Protein AF-A0A550GS80-F1 (afdb_monomer)

Structure (mmCIF, N/CA/C/O backbone):
data_AF-A0A550GS80-F1
#
_entry.id   AF-A0A550GS80-F1
#
loop_
_atom_site.group_PDB
_atom_site.id
_atom_site.type_symbol
_atom_site.label_atom_id
_atom_site.label_alt_id
_atom_site.label_comp_id
_atom_site.label_asym_id
_atom_site.label_entity_id
_atom_site.label_seq_id
_atom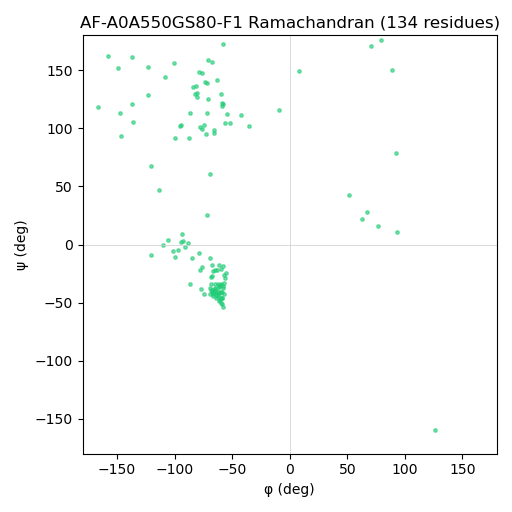_site.pdbx_PDB_ins_code
_atom_site.Cartn_x
_atom_site.Cartn_y
_atom_site.Cartn_z
_atom_site.occupancy
_atom_site.B_iso_or_equiv
_atom_site.auth_seq_id
_atom_site.auth_comp_id
_atom_site.auth_asym_id
_atom_site.auth_atom_id
_atom_site.pdbx_PDB_model_num
ATOM 1 N N . MET A 1 1 ? -68.499 -29.477 -42.044 1.00 37.09 1 MET A N 1
ATOM 2 C CA . MET A 1 1 ? -67.909 -30.825 -41.906 1.00 37.09 1 MET A CA 1
ATOM 3 C C . MET A 1 1 ? -67.110 -30.871 -40.614 1.00 37.09 1 MET A C 1
ATOM 5 O O . MET A 1 1 ? -66.588 -29.848 -40.195 1.00 37.09 1 MET A O 1
ATOM 9 N N . VAL A 1 2 ? -67.150 -32.027 -39.967 1.00 32.31 2 VAL A N 1
ATOM 10 C CA . VAL A 1 2 ? -66.697 -32.349 -38.609 1.00 32.31 2 VAL A CA 1
ATOM 11 C C . VAL A 1 2 ? -65.156 -32.416 -38.526 1.00 32.31 2 VAL A C 1
ATOM 13 O O . VAL A 1 2 ? -64.544 -32.908 -39.465 1.00 32.31 2 VAL A O 1
ATOM 16 N N . PHE A 1 3 ? -64.600 -31.878 -37.424 1.00 35.84 3 PHE A N 1
ATOM 17 C CA . PHE A 1 3 ? -63.356 -32.169 -36.655 1.00 35.84 3 PHE A CA 1
ATOM 18 C C . PHE A 1 3 ? -62.318 -33.188 -37.208 1.00 35.84 3 PHE A C 1
ATOM 20 O O . PHE A 1 3 ? -62.727 -34.189 -37.791 1.00 35.84 3 PHE A O 1
ATOM 27 N N . PRO A 1 4 ? -60.992 -33.042 -36.923 1.00 47.09 4 PRO A N 1
ATOM 28 C CA . PRO A 1 4 ? -60.537 -33.082 -35.526 1.00 47.09 4 PRO A CA 1
ATOM 29 C C . PRO A 1 4 ? -59.301 -32.266 -35.106 1.00 47.09 4 PRO A C 1
ATOM 31 O O . PRO A 1 4 ? -58.333 -32.064 -35.830 1.00 47.09 4 PRO A O 1
ATOM 34 N N . SER A 1 5 ? -59.334 -31.906 -33.824 1.00 46.16 5 SER A N 1
ATOM 35 C CA . SER A 1 5 ? -58.177 -31.845 -32.938 1.00 46.16 5 SER A CA 1
ATOM 36 C C . SER A 1 5 ? -57.515 -33.224 -32.831 1.00 46.16 5 SER A C 1
ATOM 38 O O . SER A 1 5 ? -58.194 -34.190 -32.479 1.00 46.16 5 SER A O 1
ATOM 40 N N . LEU A 1 6 ? -56.199 -33.318 -33.032 1.00 39.06 6 LEU A N 1
ATOM 41 C CA . LEU A 1 6 ? -55.412 -34.440 -32.522 1.00 39.06 6 LEU A CA 1
ATOM 42 C C . LEU A 1 6 ? -54.087 -33.961 -31.928 1.00 39.06 6 LEU A C 1
ATOM 44 O O . LEU A 1 6 ? -53.256 -33.331 -32.573 1.00 39.06 6 LEU A O 1
ATOM 48 N N . SER A 1 7 ? -53.960 -34.301 -30.655 1.00 39.84 7 SER A N 1
ATOM 49 C CA . SER A 1 7 ? -52.792 -34.299 -29.794 1.00 39.84 7 SER A CA 1
ATOM 50 C C . SER A 1 7 ? -51.697 -35.264 -30.258 1.00 39.84 7 SER A C 1
ATOM 52 O O . SER A 1 7 ? -51.998 -36.410 -30.581 1.00 39.84 7 SER A O 1
ATOM 54 N N . ALA A 1 8 ? -50.438 -34.855 -30.118 1.00 37.78 8 ALA A N 1
ATOM 55 C CA . ALA A 1 8 ? -49.297 -35.683 -29.705 1.00 37.78 8 ALA A CA 1
ATOM 56 C C . ALA A 1 8 ? -48.171 -34.686 -29.362 1.00 37.78 8 ALA A C 1
ATOM 58 O O . ALA A 1 8 ? -47.845 -33.833 -30.172 1.00 37.78 8 ALA A O 1
ATOM 59 N N . GLY A 1 9 ? -47.650 -34.596 -28.141 1.00 34.69 9 GLY A N 1
ATOM 60 C CA . GLY A 1 9 ? -46.972 -35.687 -27.455 1.00 34.69 9 GLY A CA 1
ATOM 61 C C . GLY A 1 9 ? -45.472 -35.602 -27.755 1.00 34.69 9 GLY A C 1
ATOM 62 O O . GLY A 1 9 ? -44.979 -36.343 -28.592 1.00 34.69 9 GLY A O 1
ATOM 63 N N . GLY A 1 10 ? -44.759 -34.700 -27.075 1.00 32.81 10 GLY A N 1
ATOM 64 C CA . GLY A 1 10 ? -43.297 -34.608 -27.077 1.00 32.81 10 GLY A CA 1
ATOM 65 C C . GLY A 1 10 ? -42.837 -34.114 -25.707 1.00 32.81 10 GLY A C 1
ATOM 66 O O . GLY A 1 10 ? -43.212 -33.025 -25.288 1.00 32.81 10 GLY A O 1
ATOM 67 N N . LYS A 1 11 ? -42.145 -34.978 -24.964 1.00 40.69 11 LYS A N 1
ATOM 68 C CA . LYS A 1 11 ? -41.700 -34.779 -23.576 1.00 40.69 11 LYS A CA 1
ATOM 69 C C . LYS A 1 11 ? -40.628 -33.672 -23.490 1.00 40.69 11 LYS A C 1
ATOM 71 O O . LYS A 1 11 ? -39.961 -33.422 -24.488 1.00 40.69 11 LYS A O 1
ATOM 76 N N . PRO A 1 12 ? -40.429 -33.029 -22.323 1.00 36.75 12 PRO A N 1
ATOM 77 C CA . PRO A 1 12 ? -39.314 -32.110 -22.126 1.00 36.75 12 PRO A CA 1
ATOM 78 C C . PRO A 1 12 ? -37.998 -32.892 -22.035 1.00 36.75 12 PRO A C 1
ATOM 80 O O . PRO A 1 12 ? -37.769 -33.620 -21.067 1.00 36.75 12 PRO A O 1
ATOM 83 N N . ASP A 1 13 ? -37.133 -32.716 -23.029 1.00 38.84 13 ASP A N 1
ATOM 84 C CA . ASP A 1 13 ? -35.754 -33.184 -22.962 1.00 38.84 13 ASP A CA 1
ATOM 85 C C . ASP A 1 13 ? -34.948 -32.211 -22.098 1.00 38.84 13 ASP A C 1
ATOM 87 O O . ASP A 1 13 ? -34.565 -31.110 -22.495 1.00 38.84 13 ASP A O 1
ATOM 91 N N . VAL A 1 14 ? -34.739 -32.634 -20.854 1.00 41.28 14 VAL A N 1
ATOM 92 C CA . VAL A 1 14 ? -33.786 -32.050 -19.917 1.00 41.28 14 VAL A CA 1
ATOM 93 C C . VAL A 1 14 ? -32.387 -32.286 -20.476 1.00 41.28 14 VAL A C 1
ATOM 95 O O . VAL A 1 14 ? -31.817 -33.351 -20.277 1.00 41.28 14 VAL A O 1
ATOM 98 N N . PHE A 1 15 ? -31.815 -31.286 -21.140 1.00 38.34 15 PHE A N 1
ATOM 99 C CA . PHE A 1 15 ? -30.366 -31.136 -21.214 1.00 38.34 15 PHE A CA 1
ATOM 100 C C . PHE A 1 15 ? -29.998 -29.673 -20.992 1.00 38.34 15 PHE A C 1
ATOM 102 O O . PHE A 1 15 ? -30.219 -28.783 -21.807 1.00 38.34 15 PHE A O 1
ATOM 109 N N . THR A 1 16 ? -29.476 -29.460 -19.793 1.00 42.59 16 THR A N 1
ATOM 110 C CA . THR A 1 16 ? -28.851 -28.257 -19.263 1.00 42.59 16 THR A CA 1
ATOM 111 C C . THR A 1 16 ? -27.919 -27.597 -20.278 1.00 42.59 16 THR A C 1
ATOM 113 O O . THR A 1 16 ? -26.847 -28.120 -20.573 1.00 42.59 16 THR A O 1
ATOM 116 N N . GLY A 1 17 ? -28.307 -26.421 -20.764 1.00 33.44 17 GLY A N 1
ATOM 117 C CA . GLY A 1 17 ? -27.483 -25.563 -21.607 1.00 33.44 17 GLY A CA 1
ATOM 118 C C . GLY A 1 17 ? -27.805 -24.108 -21.305 1.00 33.44 17 GLY A C 1
ATOM 119 O O . GLY A 1 17 ? -28.761 -23.555 -21.834 1.00 33.44 17 GLY A O 1
ATOM 120 N N . PHE A 1 18 ? -27.031 -23.518 -20.396 1.00 32.66 18 PHE A N 1
ATOM 121 C CA . PHE A 1 18 ? -27.043 -22.093 -20.081 1.00 32.66 18 PHE A CA 1
ATOM 122 C C . PHE A 1 18 ? -26.783 -21.302 -21.375 1.00 32.66 18 PHE A C 1
ATOM 124 O O . PHE A 1 18 ? -25.649 -21.237 -21.849 1.00 32.66 18 PHE A O 1
ATOM 131 N N . ILE A 1 19 ? -27.821 -20.695 -21.953 1.00 36.22 19 ILE A N 1
ATOM 132 C CA . ILE A 1 19 ? -27.637 -19.554 -22.850 1.00 36.22 19 ILE A CA 1
ATOM 133 C C . ILE A 1 19 ? -27.248 -18.396 -21.933 1.00 36.22 19 ILE A C 1
ATOM 135 O O . ILE A 1 19 ? -28.090 -17.787 -21.279 1.00 36.22 19 ILE A O 1
ATOM 139 N N . ILE A 1 20 ? -25.943 -18.170 -21.794 1.00 41.84 20 ILE A N 1
ATOM 140 C CA . ILE A 1 20 ? -25.419 -17.003 -21.094 1.00 41.84 20 ILE A CA 1
ATOM 141 C C . ILE A 1 20 ? -25.586 -15.831 -22.061 1.00 41.84 20 ILE A C 1
ATOM 143 O O . ILE A 1 20 ? -24.806 -15.677 -22.998 1.00 41.84 20 ILE A O 1
ATOM 147 N N . ASP A 1 21 ? -26.635 -15.038 -21.862 1.00 33.41 21 ASP A N 1
ATOM 148 C CA . ASP A 1 21 ? -26.774 -13.725 -22.485 1.00 33.41 21 ASP A CA 1
ATOM 149 C C . ASP A 1 21 ? -25.522 -12.892 -22.159 1.00 33.41 21 ASP A C 1
ATOM 151 O O . ASP A 1 21 ? -25.285 -12.505 -21.010 1.00 33.41 21 ASP A O 1
ATOM 155 N N . VAL A 1 22 ? -24.705 -12.603 -23.176 1.00 42.34 22 VAL A N 1
ATOM 156 C CA . VAL A 1 22 ? -23.442 -11.833 -23.109 1.00 42.34 22 VAL A CA 1
ATOM 157 C C . VAL A 1 22 ? -23.706 -10.328 -22.869 1.00 42.34 22 VAL A C 1
ATOM 159 O O . VAL A 1 22 ? -22.904 -9.466 -23.207 1.00 42.34 22 VAL A O 1
ATOM 162 N N . ALA A 1 23 ? -24.840 -9.986 -22.254 1.00 36.59 23 ALA A N 1
ATOM 163 C CA . ALA A 1 23 ? -25.261 -8.621 -21.939 1.00 36.59 23 ALA A CA 1
ATOM 164 C C . ALA A 1 23 ? -25.243 -8.298 -20.430 1.00 36.59 23 ALA A C 1
ATOM 166 O O . ALA A 1 23 ? -25.499 -7.162 -20.046 1.00 36.59 23 ALA A O 1
ATOM 167 N N . HIS A 1 24 ? -24.873 -9.257 -19.570 1.00 35.72 24 HIS A N 1
ATOM 168 C CA . HIS A 1 24 ? -24.645 -9.046 -18.132 1.00 35.72 24 HIS A CA 1
ATOM 169 C C . HIS A 1 24 ? -23.174 -9.250 -17.749 1.00 35.72 24 HIS A C 1
ATOM 171 O O . HIS A 1 24 ? -22.854 -9.919 -16.762 1.00 35.72 24 HIS A O 1
ATOM 177 N N . VAL A 1 25 ? -22.244 -8.665 -18.511 1.00 45.00 25 VAL A N 1
ATOM 178 C CA . VAL A 1 25 ? -20.891 -8.460 -17.984 1.00 45.00 25 VAL A CA 1
ATOM 179 C C . VAL A 1 25 ? -21.032 -7.464 -16.842 1.00 45.00 25 VAL A C 1
ATOM 181 O O . VAL A 1 25 ? -21.147 -6.262 -17.057 1.00 45.00 25 VAL A O 1
ATOM 184 N N . ASN A 1 26 ? -21.118 -8.016 -15.632 1.00 37.03 26 ASN A N 1
ATOM 185 C CA . ASN A 1 26 ? -21.086 -7.325 -14.359 1.00 37.03 26 ASN A CA 1
ATOM 186 C C . ASN A 1 26 ? -20.129 -6.131 -14.440 1.00 37.03 26 ASN A C 1
ATOM 188 O O . ASN A 1 26 ? -18.914 -6.289 -14.321 1.00 37.03 26 ASN A O 1
ATOM 192 N N . PHE A 1 27 ? -20.693 -4.931 -14.577 1.00 37.94 27 PHE A N 1
ATOM 193 C CA . PHE A 1 27 ? -20.043 -3.668 -14.251 1.00 37.94 27 PHE A CA 1
ATOM 194 C C . PHE A 1 27 ? -19.902 -3.605 -12.725 1.00 37.94 27 PHE A C 1
ATOM 196 O O . PHE A 1 27 ? -20.492 -2.782 -12.030 1.00 37.94 27 PHE A O 1
ATOM 203 N N . ARG A 1 28 ? -19.175 -4.568 -12.160 1.00 39.41 28 ARG A N 1
ATOM 204 C CA . ARG A 1 28 ? -18.720 -4.512 -10.785 1.00 39.41 28 ARG A CA 1
ATOM 205 C C . ARG A 1 28 ? -17.596 -3.491 -10.817 1.00 39.41 28 ARG A C 1
ATOM 207 O O . ARG A 1 28 ? -16.545 -3.775 -11.381 1.00 39.41 28 ARG A O 1
ATOM 214 N N . MET A 1 29 ? -17.919 -2.287 -10.336 1.00 36.00 29 MET A N 1
ATOM 215 C CA . MET A 1 29 ? -17.020 -1.171 -10.029 1.00 36.00 29 MET A CA 1
ATOM 216 C C . MET A 1 29 ? -15.550 -1.580 -10.100 1.00 36.00 29 MET A C 1
ATOM 218 O O . MET A 1 29 ? -15.111 -2.415 -9.308 1.00 36.00 29 MET A O 1
ATOM 222 N N . ARG A 1 30 ? -14.807 -0.998 -11.048 1.00 46.12 30 ARG A N 1
ATOM 223 C CA . ARG A 1 30 ? -13.346 -1.086 -11.095 1.00 46.12 30 ARG A CA 1
ATOM 224 C C . ARG A 1 30 ? -12.834 -0.664 -9.717 1.00 46.12 30 ARG A C 1
ATOM 226 O O . ARG A 1 30 ? -12.911 0.514 -9.380 1.00 46.12 30 ARG A O 1
ATOM 233 N N . ILE A 1 31 ? -12.413 -1.640 -8.915 1.00 48.31 31 ILE A N 1
ATOM 234 C CA . ILE A 1 31 ? -11.829 -1.411 -7.597 1.00 48.31 31 ILE A CA 1
ATOM 235 C C . ILE A 1 31 ? -10.616 -0.508 -7.839 1.00 48.31 31 ILE A C 1
ATOM 237 O O . ILE A 1 31 ? -9.755 -0.889 -8.631 1.00 48.31 31 ILE A O 1
ATOM 241 N N . PRO A 1 32 ? -10.550 0.685 -7.235 1.00 56.25 32 PRO A N 1
ATOM 242 C CA . PRO A 1 32 ? -9.323 1.457 -7.240 1.00 56.25 32 PRO A CA 1
ATOM 243 C C . PRO A 1 32 ? -8.230 0.620 -6.580 1.00 56.25 32 PRO A C 1
ATOM 245 O O . PRO A 1 32 ? -8.375 0.183 -5.434 1.00 56.25 32 PRO A O 1
ATOM 248 N N . GLU A 1 33 ? -7.175 0.311 -7.325 1.00 70.12 33 GLU A N 1
ATOM 249 C CA . GLU A 1 33 ? -6.325 -0.812 -6.961 1.00 70.12 33 GLU A CA 1
ATOM 250 C C . GLU A 1 33 ? -5.236 -0.353 -5.990 1.00 70.12 33 GLU A C 1
ATOM 252 O O . GLU A 1 33 ? -4.165 0.110 -6.370 1.00 70.12 33 GLU A O 1
ATOM 257 N N . PHE A 1 34 ? -5.526 -0.457 -4.694 1.00 89.00 34 PHE A N 1
ATOM 258 C CA . PHE A 1 34 ? -4.489 -0.434 -3.672 1.00 89.00 34 PHE A CA 1
ATOM 259 C C . PHE A 1 34 ? -3.901 -1.828 -3.495 1.00 89.00 34 PHE A C 1
ATOM 261 O O . PHE A 1 34 ? -4.626 -2.813 -3.317 1.00 89.00 34 PHE A O 1
ATOM 268 N N . SER A 1 35 ? -2.579 -1.911 -3.419 1.00 91.25 35 SER A N 1
ATOM 269 C CA . SER A 1 35 ? -1.926 -3.127 -2.956 1.00 91.25 35 SER A CA 1
ATOM 270 C C . SER A 1 35 ? -2.145 -3.324 -1.443 1.00 91.25 35 SER A C 1
ATOM 272 O O . SER A 1 35 ? -2.379 -2.357 -0.708 1.00 91.25 35 SER A O 1
ATOM 274 N N . PRO A 1 36 ? -2.008 -4.558 -0.921 1.00 93.25 36 PRO A N 1
ATOM 275 C CA . PRO A 1 36 ? -2.075 -4.805 0.522 1.00 93.25 36 PRO A CA 1
ATOM 276 C C . PRO A 1 36 ? -1.052 -4.000 1.340 1.00 93.25 36 PRO A C 1
ATOM 278 O O . PRO A 1 36 ? -1.295 -3.718 2.512 1.00 93.25 36 PRO A O 1
ATOM 281 N N . CYS A 1 37 ? 0.076 -3.612 0.730 1.00 93.25 37 CYS A N 1
ATOM 282 C CA . CYS A 1 37 ? 1.112 -2.802 1.372 1.00 93.25 37 CYS A CA 1
ATOM 283 C C . CYS A 1 37 ? 0.897 -1.286 1.243 1.00 93.25 37 CYS A C 1
ATOM 285 O O . CYS A 1 37 ? 1.724 -0.533 1.746 1.00 93.25 37 CYS A O 1
ATOM 287 N N . GLY A 1 38 ? -0.190 -0.834 0.608 1.00 92.00 38 GLY A N 1
ATOM 288 C CA . GLY A 1 38 ? -0.538 0.586 0.523 1.00 92.00 38 GLY A CA 1
ATOM 289 C C . GLY A 1 38 ? -0.031 1.316 -0.717 1.00 92.00 38 GLY A C 1
ATOM 290 O O . GLY A 1 38 ? -0.137 2.532 -0.760 1.00 92.00 38 GLY A O 1
ATOM 291 N N . MET A 1 39 ? 0.496 0.620 -1.729 1.00 89.94 39 MET A N 1
ATOM 292 C CA . MET A 1 39 ? 0.802 1.263 -3.013 1.00 89.94 39 MET A CA 1
ATOM 293 C C . MET A 1 39 ? -0.470 1.494 -3.824 1.00 89.94 39 MET A C 1
ATOM 295 O O . MET A 1 39 ? -1.385 0.673 -3.783 1.00 89.94 39 MET A O 1
ATOM 299 N N . VAL A 1 40 ? -0.490 2.573 -4.605 1.00 90.25 40 VAL A N 1
ATOM 300 C CA . VAL A 1 40 ? -1.587 2.907 -5.520 1.00 90.25 40 VAL A CA 1
ATOM 301 C C . VAL A 1 40 ? -1.237 2.391 -6.912 1.00 90.25 40 VAL A C 1
ATOM 303 O O . VAL A 1 40 ? -0.421 2.973 -7.624 1.00 90.25 40 VAL A O 1
ATOM 306 N N . CYS A 1 41 ? -1.817 1.260 -7.310 1.00 87.88 41 CYS A N 1
ATOM 307 C CA . CYS A 1 41 ? -1.493 0.607 -8.578 1.00 87.88 41 CYS A CA 1
ATOM 308 C C . CYS A 1 41 ? -1.919 1.437 -9.798 1.00 87.88 41 CYS A C 1
ATOM 310 O O . CYS A 1 41 ? -1.292 1.308 -10.848 1.00 87.88 41 CYS A O 1
ATOM 312 N N . ASP A 1 42 ? -2.890 2.342 -9.654 1.00 85.38 42 ASP A N 1
ATOM 313 C CA . ASP A 1 42 ? -3.330 3.253 -10.722 1.00 85.38 42 ASP A CA 1
ATOM 314 C C . ASP A 1 42 ? -2.227 4.207 -11.218 1.00 85.38 42 ASP A C 1
ATOM 316 O O . ASP A 1 42 ? -2.345 4.751 -12.317 1.00 85.38 42 ASP A O 1
ATOM 320 N N . TYR A 1 43 ? -1.143 4.386 -10.455 1.00 85.56 43 TYR A N 1
ATOM 321 C CA . TYR A 1 43 ? 0.028 5.184 -10.853 1.00 85.56 43 TYR A CA 1
ATOM 322 C C . TYR A 1 43 ? 1.199 4.318 -11.334 1.00 85.56 43 TYR A C 1
ATOM 324 O O . TYR A 1 43 ? 2.210 4.813 -11.823 1.00 85.56 43 TYR A O 1
ATOM 332 N N . CYS A 1 44 ? 1.076 2.994 -11.238 1.00 86.56 44 CYS A N 1
ATOM 333 C CA . CYS A 1 44 ? 2.144 2.076 -11.590 1.00 86.56 44 CYS A CA 1
ATOM 334 C C . CYS A 1 44 ? 2.109 1.737 -13.086 1.00 86.56 44 CYS A C 1
ATOM 336 O O . CYS A 1 44 ? 1.236 1.000 -13.545 1.00 86.56 44 CYS A O 1
ATOM 338 N N . GLY A 1 45 ? 3.120 2.174 -13.842 1.00 89.31 45 GLY A N 1
ATOM 339 C CA . GLY A 1 45 ? 3.223 1.873 -15.277 1.00 89.31 45 GLY A CA 1
ATOM 340 C C . GLY A 1 45 ? 3.212 0.371 -15.616 1.00 89.31 45 GLY A C 1
ATOM 341 O O . GLY A 1 45 ? 2.712 -0.020 -16.665 1.00 89.31 45 GLY A O 1
ATOM 342 N N . TRP A 1 46 ? 3.683 -0.503 -14.718 1.00 91.31 46 TRP A N 1
ATOM 343 C CA . TRP A 1 46 ? 3.596 -1.962 -14.903 1.00 91.31 46 TRP A CA 1
ATOM 344 C C . TRP A 1 46 ? 2.162 -2.488 -14.814 1.00 91.31 46 TRP A C 1
ATOM 346 O O . TRP A 1 46 ? 1.804 -3.417 -15.531 1.00 91.31 46 TRP A O 1
ATOM 356 N N . PHE A 1 47 ? 1.347 -1.915 -13.924 1.00 89.12 47 PHE A N 1
ATOM 357 C CA . PHE A 1 47 ? -0.058 -2.286 -13.747 1.00 89.12 47 PHE A CA 1
ATOM 358 C C . PHE A 1 47 ? -0.934 -1.700 -14.859 1.00 89.12 47 PHE A C 1
ATOM 360 O O . PHE A 1 47 ? -1.803 -2.382 -15.395 1.00 89.12 47 PHE A O 1
ATOM 367 N N . LYS A 1 48 ? -0.638 -0.466 -15.283 1.00 90.31 48 LYS A N 1
ATOM 368 C CA . LYS A 1 48 ? -1.306 0.198 -16.414 1.00 90.31 48 LYS A CA 1
ATOM 369 C C . LYS A 1 48 ? -0.973 -0.419 -17.779 1.00 90.31 48 LYS A C 1
ATOM 371 O O . LYS A 1 48 ? -1.622 -0.083 -18.764 1.00 90.31 48 LYS A O 1
ATOM 376 N N . GLY A 1 49 ? 0.032 -1.295 -17.852 1.00 90.12 49 GLY A N 1
ATOM 377 C CA . GLY A 1 49 ? 0.513 -1.878 -19.109 1.00 90.12 49 GLY A CA 1
ATOM 378 C C . GLY A 1 49 ? 1.389 -0.937 -19.942 1.00 90.12 49 GLY A C 1
ATOM 379 O O . GLY A 1 49 ? 1.625 -1.199 -21.116 1.00 90.12 49 GLY A O 1
ATOM 380 N N . GLU A 1 50 ? 1.889 0.144 -19.343 1.00 93.12 50 GLU A N 1
ATOM 381 C CA . GLU A 1 50 ? 2.864 1.065 -19.942 1.00 93.12 50 GLU A CA 1
ATOM 382 C C . GLU A 1 50 ? 4.291 0.484 -19.909 1.00 93.12 50 GLU A C 1
ATOM 384 O O . GLU A 1 50 ? 5.147 0.881 -20.696 1.00 93.12 50 GLU A O 1
ATOM 389 N N . LYS A 1 51 ? 4.553 -0.470 -19.001 1.00 91.75 51 LYS A N 1
ATOM 390 C CA . LYS A 1 51 ? 5.819 -1.213 -18.863 1.00 91.75 51 LYS A CA 1
ATOM 391 C C . LYS A 1 51 ? 5.584 -2.726 -18.963 1.00 91.75 51 LYS A C 1
ATOM 393 O O . LYS A 1 51 ? 4.510 -3.214 -18.615 1.00 91.75 51 LYS A O 1
ATOM 398 N N . MET A 1 52 ? 6.599 -3.471 -19.415 1.00 91.00 52 MET A N 1
ATOM 399 C CA . MET A 1 52 ? 6.533 -4.921 -19.664 1.00 91.00 52 MET A CA 1
ATOM 400 C C . MET A 1 52 ? 7.583 -5.696 -18.870 1.00 91.00 52 MET A C 1
ATOM 402 O O . MET A 1 52 ? 8.759 -5.342 -18.978 1.00 91.00 52 MET A O 1
ATOM 406 N N . PRO A 1 53 ? 7.209 -6.762 -18.123 1.00 90.56 53 PRO A N 1
ATOM 407 C CA . PRO A 1 53 ? 5.925 -7.485 -18.174 1.00 90.56 53 PRO A CA 1
ATOM 408 C C . PRO A 1 53 ? 4.727 -6.825 -17.462 1.00 90.56 53 PRO A C 1
ATOM 410 O O . PRO A 1 53 ? 4.869 -6.209 -16.411 1.00 90.56 53 PRO A O 1
ATOM 413 N N . LEU A 1 54 ? 3.521 -7.046 -18.000 1.00 89.88 54 LEU A N 1
ATOM 414 C CA . LEU A 1 54 ? 2.256 -6.590 -17.408 1.00 89.88 54 LEU A CA 1
ATOM 415 C C . LEU A 1 54 ? 2.055 -7.156 -15.991 1.00 89.88 54 LEU A C 1
ATOM 417 O O . LEU A 1 54 ? 1.965 -8.373 -15.796 1.00 89.88 54 LEU A O 1
ATOM 421 N N . CYS A 1 55 ? 1.903 -6.269 -15.009 1.00 90.00 55 CYS A N 1
ATOM 422 C CA . CYS A 1 55 ? 1.502 -6.629 -13.654 1.00 90.00 55 CYS A CA 1
ATOM 423 C C . CYS A 1 55 ? -0.019 -6.815 -13.592 1.00 90.00 55 CYS A C 1
ATOM 425 O O . CYS A 1 55 ? -0.769 -5.918 -13.957 1.00 90.00 55 CYS A O 1
ATOM 427 N N . ARG A 1 56 ? -0.482 -7.964 -13.086 1.00 88.62 56 ARG A N 1
ATOM 428 C CA . ARG A 1 56 ? -1.921 -8.262 -12.935 1.00 88.62 56 ARG A CA 1
ATOM 429 C C . ARG A 1 56 ? -2.496 -7.892 -11.562 1.00 88.62 56 ARG A C 1
ATOM 431 O O . ARG A 1 56 ? -3.657 -8.177 -11.307 1.00 88.62 56 ARG A O 1
ATOM 438 N N . GLY A 1 57 ? -1.683 -7.302 -10.684 1.00 88.75 57 GLY A N 1
ATOM 439 C CA . GLY A 1 57 ? -2.047 -7.010 -9.295 1.00 88.75 57 GLY A CA 1
ATOM 440 C C . GLY A 1 57 ? -1.724 -8.160 -8.334 1.00 88.75 57 GLY A C 1
ATOM 441 O O . GLY A 1 57 ? -1.724 -9.336 -8.703 1.00 88.75 57 GLY A O 1
ATOM 442 N N . CYS A 1 58 ? -1.427 -7.825 -7.074 1.00 89.75 58 CYS A N 1
ATOM 443 C CA . CYS A 1 58 ? -0.909 -8.779 -6.086 1.00 89.75 58 CYS A CA 1
ATOM 444 C C . CYS A 1 58 ? -1.861 -9.949 -5.806 1.00 89.75 58 CYS A C 1
ATOM 446 O O . CYS A 1 58 ? -1.408 -11.062 -5.552 1.00 89.75 58 CYS A O 1
ATOM 448 N N . ARG A 1 59 ? -3.178 -9.709 -5.835 1.00 85.44 59 ARG A N 1
ATOM 449 C CA . ARG A 1 59 ? -4.178 -10.755 -5.574 1.00 85.44 59 ARG A CA 1
ATOM 450 C C . ARG A 1 59 ? -4.310 -11.713 -6.752 1.00 85.44 59 ARG A C 1
ATOM 452 O O . ARG A 1 59 ? -4.333 -12.920 -6.540 1.00 85.44 59 ARG A O 1
ATOM 459 N N . ALA A 1 60 ? -4.328 -11.187 -7.977 1.00 89.38 60 ALA A N 1
ATOM 460 C CA . ALA A 1 60 ? -4.433 -11.997 -9.189 1.00 89.38 60 ALA A CA 1
ATOM 461 C C . ALA A 1 60 ? -3.188 -12.861 -9.435 1.00 89.38 60 ALA A C 1
ATOM 463 O O . ALA A 1 60 ? -3.286 -13.911 -10.062 1.00 89.38 60 ALA A O 1
ATOM 464 N N . THR A 1 61 ? -2.022 -12.429 -8.946 1.00 90.19 61 THR A N 1
ATOM 465 C CA . THR A 1 61 ? -0.771 -13.195 -9.035 1.00 90.19 61 THR A CA 1
ATOM 466 C C . THR A 1 61 ? -0.493 -14.059 -7.806 1.00 90.19 61 THR A C 1
ATOM 468 O O . THR A 1 61 ? 0.609 -14.582 -7.677 1.00 90.19 61 THR A O 1
ATOM 471 N N . GLU A 1 62 ? -1.443 -14.198 -6.877 1.00 91.44 62 GLU A N 1
ATOM 472 C CA . GLU A 1 62 ? -1.257 -14.944 -5.622 1.00 91.44 62 GLU A CA 1
ATOM 473 C C . GLU A 1 62 ? -0.000 -14.525 -4.837 1.00 91.44 62 GLU A C 1
ATOM 475 O O . GLU A 1 62 ? 0.741 -15.355 -4.309 1.00 91.44 62 GLU A O 1
ATOM 480 N N . CYS A 1 63 ? 0.251 -13.216 -4.765 1.00 91.62 63 CYS A N 1
ATOM 481 C CA . CYS A 1 63 ? 1.437 -12.623 -4.150 1.00 91.62 63 CYS A CA 1
ATOM 482 C C . CYS A 1 63 ? 2.764 -13.009 -4.829 1.00 91.62 63 CYS A C 1
ATOM 484 O O . CYS A 1 63 ? 3.817 -12.891 -4.204 1.00 91.62 63 CYS A O 1
ATOM 486 N N . LYS A 1 64 ? 2.733 -13.429 -6.100 1.00 93.25 64 LYS A N 1
ATOM 487 C CA . LYS A 1 64 ? 3.910 -13.743 -6.929 1.00 93.25 64 LYS A CA 1
ATOM 488 C C . LYS A 1 64 ? 3.966 -12.858 -8.183 1.00 93.25 64 LYS A C 1
ATOM 490 O O . LYS A 1 64 ? 3.717 -13.334 -9.292 1.00 93.25 64 LYS A O 1
ATOM 495 N N . PRO A 1 65 ? 4.196 -11.540 -8.042 1.00 88.69 65 PRO A N 1
ATOM 496 C CA . PRO A 1 65 ? 4.468 -10.668 -9.184 1.00 88.69 65 PRO A CA 1
ATOM 497 C C . PRO A 1 65 ? 5.695 -11.121 -9.996 1.00 88.69 65 PRO A C 1
ATOM 499 O O . PRO A 1 65 ? 6.439 -12.016 -9.606 1.00 88.69 65 PRO A O 1
ATOM 502 N N . PHE 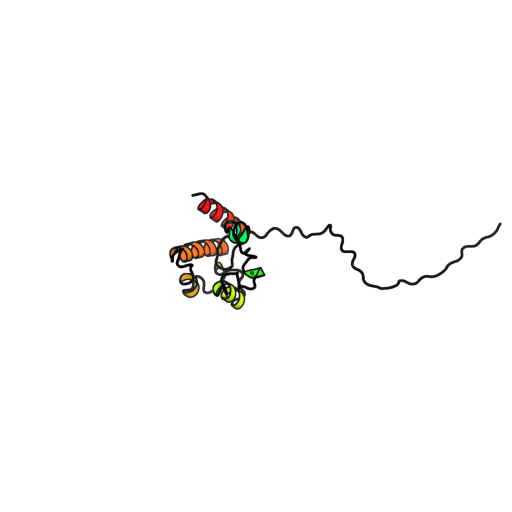A 1 66 ? 5.927 -10.471 -11.139 1.00 89.94 66 PHE A N 1
ATOM 503 C CA . PHE A 1 66 ? 6.997 -10.843 -12.075 1.00 89.94 66 PHE A CA 1
ATOM 504 C C . PHE A 1 66 ? 8.413 -10.788 -11.478 1.00 89.94 66 PHE A C 1
ATOM 506 O O . PHE A 1 66 ? 9.319 -11.420 -12.010 1.00 89.94 66 PHE A O 1
ATOM 513 N N . TRP A 1 67 ? 8.607 -10.040 -10.391 1.00 87.19 67 TRP A N 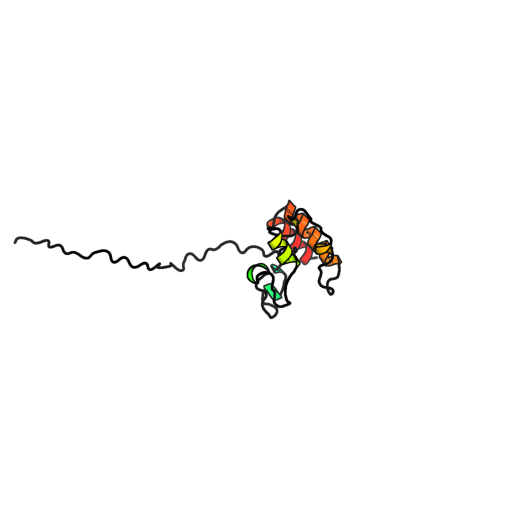1
ATOM 514 C CA . TRP A 1 67 ? 9.883 -9.912 -9.688 1.00 87.19 67 TRP A CA 1
ATOM 515 C C . TRP A 1 67 ? 10.080 -10.944 -8.565 1.00 87.19 67 TRP A C 1
ATOM 517 O O . TRP A 1 67 ? 11.136 -10.961 -7.942 1.00 87.19 67 TRP A O 1
ATOM 527 N N . GLY A 1 68 ? 9.100 -11.815 -8.299 1.00 91.00 68 GLY A N 1
ATOM 528 C CA . GLY A 1 68 ? 9.201 -12.881 -7.300 1.00 91.00 68 GLY A CA 1
ATOM 529 C C . GLY A 1 68 ? 8.071 -12.867 -6.273 1.00 91.00 68 GLY A C 1
ATOM 530 O O . GLY A 1 68 ? 6.994 -12.330 -6.513 1.00 91.00 68 GLY A O 1
ATOM 531 N N . THR A 1 69 ? 8.304 -13.498 -5.123 1.00 93.94 69 THR A N 1
ATOM 532 C CA . THR A 1 69 ? 7.313 -13.621 -4.043 1.00 93.94 69 THR A CA 1
ATOM 533 C C . THR A 1 69 ? 7.285 -12.366 -3.168 1.00 93.94 69 THR A C 1
ATOM 535 O O . THR A 1 69 ? 8.313 -11.918 -2.668 1.00 93.94 69 THR A O 1
ATOM 538 N N . CYS A 1 70 ? 6.093 -11.812 -2.937 1.00 93.19 70 CYS A N 1
ATOM 539 C CA . CYS A 1 70 ? 5.878 -10.659 -2.068 1.00 93.19 70 CYS A CA 1
ATOM 540 C C . CYS A 1 70 ? 5.502 -11.095 -0.643 1.00 93.19 70 CYS A C 1
ATOM 542 O O . CYS A 1 70 ? 4.342 -11.419 -0.366 1.00 93.19 70 CYS A O 1
ATOM 544 N N . GLU A 1 71 ? 6.457 -11.016 0.285 1.00 94.44 71 GLU A N 1
ATOM 545 C CA . GLU A 1 71 ? 6.244 -11.400 1.689 1.00 94.44 71 GLU A CA 1
ATOM 546 C C . GLU A 1 71 ? 5.184 -10.557 2.406 1.00 94.44 71 GLU A C 1
ATOM 548 O O . GLU A 1 71 ? 4.426 -11.076 3.223 1.00 94.44 71 GLU A O 1
ATOM 553 N N . THR A 1 72 ? 5.054 -9.269 2.077 1.00 94.69 72 THR A N 1
ATOM 554 C CA . THR A 1 72 ? 4.015 -8.409 2.672 1.00 94.69 72 THR A CA 1
ATOM 555 C C . THR A 1 72 ? 2.611 -8.836 2.249 1.00 94.69 72 THR A C 1
ATOM 557 O O . THR A 1 72 ? 1.705 -8.886 3.077 1.00 94.69 72 THR A O 1
ATOM 560 N N . CYS A 1 73 ? 2.426 -9.205 0.979 1.00 94.56 73 CYS A N 1
ATOM 561 C CA . CYS A 1 73 ? 1.148 -9.715 0.485 1.00 94.56 73 CYS A CA 1
ATOM 562 C C . CYS A 1 73 ? 0.811 -11.077 1.110 1.00 94.56 73 CYS A C 1
ATOM 564 O O . CYS A 1 73 ? -0.319 -11.288 1.552 1.00 94.56 73 CYS A O 1
ATOM 566 N N . LEU A 1 74 ? 1.794 -11.982 1.213 1.00 95.75 74 LEU A N 1
ATOM 567 C CA . LEU A 1 74 ? 1.603 -13.265 1.893 1.00 95.75 74 LEU A CA 1
ATOM 568 C C . LEU A 1 74 ? 1.276 -13.082 3.376 1.00 95.75 74 LEU A C 1
ATOM 570 O O . LEU A 1 74 ? 0.405 -13.778 3.889 1.00 95.75 74 LEU A O 1
ATOM 574 N N . CYS A 1 75 ? 1.929 -12.136 4.053 1.00 96.69 75 CYS A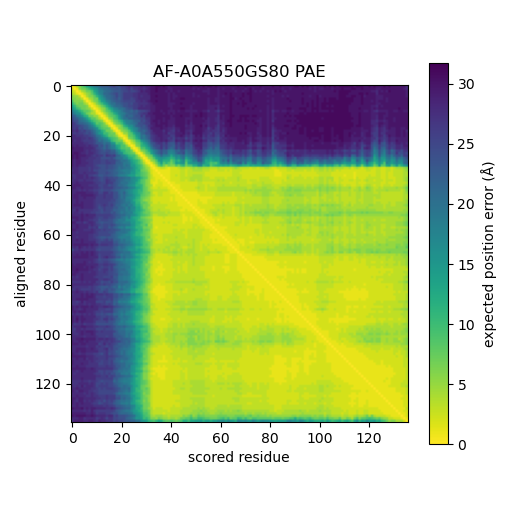 N 1
ATOM 575 C CA . CYS A 1 75 ? 1.644 -11.800 5.444 1.00 96.69 75 CYS A CA 1
ATOM 576 C C . CYS A 1 75 ? 0.189 -11.345 5.623 1.00 96.69 75 CYS A C 1
ATOM 578 O O . CYS A 1 75 ? -0.533 -11.930 6.428 1.00 96.69 75 CYS A O 1
ATOM 580 N N . ALA A 1 76 ? -0.281 -10.403 4.797 1.00 95.56 76 ALA A N 1
ATOM 581 C CA . ALA A 1 76 ? -1.674 -9.956 4.819 1.00 95.56 76 ALA A CA 1
ATOM 582 C C . ALA A 1 76 ? -2.658 -11.122 4.602 1.00 95.56 76 ALA A C 1
ATOM 584 O O . ALA A 1 76 ? -3.629 -11.263 5.345 1.00 95.56 76 ALA A O 1
ATOM 585 N N . LYS A 1 77 ? -2.357 -12.022 3.653 1.00 95.00 77 LYS A N 1
ATOM 586 C CA . LYS A 1 77 ? -3.156 -13.233 3.403 1.00 95.00 77 LYS A CA 1
ATOM 587 C C . LYS A 1 77 ? -3.176 -14.181 4.608 1.00 95.00 77 LYS A C 1
ATOM 589 O O . LYS A 1 77 ? -4.240 -14.690 4.943 1.00 95.00 77 LYS A O 1
ATOM 594 N N . ARG A 1 78 ? -2.034 -14.413 5.268 1.00 96.31 78 ARG A N 1
ATOM 595 C CA . ARG A 1 78 ? -1.941 -15.260 6.476 1.00 96.31 78 ARG A CA 1
ATOM 596 C C . ARG A 1 78 ? -2.718 -14.676 7.655 1.00 96.31 78 ARG A C 1
ATOM 598 O O . ARG A 1 78 ? -3.347 -15.432 8.382 1.00 96.31 78 ARG A O 1
ATOM 605 N N . HIS A 1 79 ? -2.691 -13.355 7.820 1.00 96.62 79 HIS A N 1
ATOM 606 C CA . HIS A 1 79 ? -3.428 -12.651 8.875 1.00 96.62 79 HIS A CA 1
ATOM 607 C C . HIS A 1 79 ? -4.917 -12.469 8.536 1.00 96.62 79 HIS A C 1
ATOM 609 O O . HIS A 1 79 ? -5.680 -12.010 9.379 1.00 96.62 79 HIS A O 1
ATOM 615 N N . GLY A 1 80 ? -5.347 -12.814 7.316 1.00 95.88 80 GLY A N 1
ATOM 616 C CA . GLY A 1 80 ? -6.736 -12.657 6.883 1.00 95.88 80 GLY A CA 1
ATOM 617 C C . GLY A 1 80 ? -7.175 -11.196 6.763 1.00 95.88 80 GLY A C 1
ATOM 618 O O . GLY A 1 80 ? -8.354 -10.900 6.931 1.00 95.88 80 GLY A O 1
ATOM 619 N N . VAL A 1 81 ? -6.238 -10.282 6.494 1.00 95.81 81 VAL A N 1
ATOM 620 C CA . VAL A 1 81 ? -6.502 -8.843 6.393 1.00 95.81 81 VAL A CA 1
ATOM 621 C C . VAL A 1 81 ? -6.425 -8.354 4.953 1.00 95.81 81 VAL A C 1
ATOM 623 O O . VAL A 1 81 ? -5.585 -8.786 4.165 1.00 95.81 81 VAL A O 1
ATOM 626 N N . GLU A 1 82 ? -7.284 -7.395 4.616 1.00 93.25 82 GLU A N 1
ATOM 627 C CA . GLU A 1 82 ? -7.350 -6.821 3.269 1.00 93.25 82 GLU A CA 1
ATOM 628 C C . GLU A 1 82 ? -6.105 -5.989 2.915 1.00 93.25 82 GLU A C 1
ATOM 630 O O . GLU A 1 82 ? -5.662 -5.968 1.761 1.00 93.25 82 GLU A O 1
ATOM 635 N N . HIS A 1 83 ? -5.530 -5.313 3.909 1.00 95.00 83 HIS A N 1
ATOM 636 C CA . HIS A 1 83 ? -4.301 -4.536 3.799 1.00 95.00 83 HIS A CA 1
ATOM 637 C C . HIS A 1 83 ? -3.643 -4.366 5.172 1.00 95.00 83 HIS A C 1
ATOM 639 O O . HIS A 1 83 ? -4.294 -4.509 6.206 1.00 95.00 83 HIS A O 1
ATOM 645 N N . CYS A 1 84 ? -2.356 -4.009 5.196 1.00 97.00 84 CYS A N 1
ATOM 646 C CA . CYS A 1 84 ? -1.597 -3.893 6.443 1.00 97.00 84 CYS A CA 1
ATOM 647 C C . CYS A 1 84 ? -2.224 -2.893 7.428 1.00 97.00 84 CYS A C 1
ATOM 649 O O . CYS A 1 84 ? -2.249 -3.178 8.613 1.00 97.00 84 CYS A O 1
ATOM 651 N N . GLY A 1 85 ? -2.818 -1.794 6.950 1.00 97.12 85 GLY A N 1
ATOM 652 C CA . GLY A 1 85 ? -3.449 -0.776 7.808 1.00 97.12 85 GLY A CA 1
ATOM 653 C C . GLY A 1 85 ? -4.578 -1.251 8.740 1.00 97.12 85 GLY A C 1
ATOM 654 O O . GLY A 1 85 ? -4.895 -0.541 9.684 1.00 97.12 85 GLY A O 1
ATOM 655 N N . VAL A 1 86 ? -5.185 -2.421 8.495 1.00 97.44 86 VAL A N 1
ATOM 656 C CA . VAL A 1 86 ? -6.210 -3.020 9.383 1.00 97.44 86 VAL A CA 1
ATOM 657 C C . VAL A 1 86 ? -5.676 -4.214 10.183 1.00 97.44 86 VAL A C 1
ATOM 659 O O . VAL A 1 86 ? -6.428 -4.867 10.901 1.00 97.44 86 VAL A O 1
ATOM 662 N N . CYS A 1 87 ? -4.384 -4.523 10.059 1.00 97.88 87 CYS A N 1
ATOM 663 C CA . CYS A 1 87 ? -3.733 -5.535 10.881 1.00 97.88 87 CYS A CA 1
ATOM 664 C C . CYS A 1 87 ? -3.574 -5.023 12.317 1.00 97.88 87 CYS A C 1
ATOM 666 O O . CYS A 1 87 ? -3.190 -3.877 12.531 1.00 97.88 87 CYS A O 1
ATOM 668 N N . SER A 1 88 ? -3.806 -5.888 13.305 1.00 97.38 88 SER A N 1
ATOM 669 C CA . SER A 1 88 ? -3.645 -5.561 14.729 1.00 97.38 88 SER A CA 1
ATOM 670 C C . SER A 1 88 ? -2.207 -5.220 15.126 1.00 97.38 88 SER A C 1
ATOM 672 O O . SER A 1 88 ? -1.991 -4.575 16.144 1.00 97.38 88 SER A O 1
ATOM 674 N N . GLU A 1 89 ? -1.231 -5.664 14.336 1.00 97.25 89 GLU A N 1
ATOM 675 C CA . GLU A 1 89 ? 0.199 -5.428 14.566 1.00 97.25 89 GLU A CA 1
ATOM 676 C C . GLU A 1 89 ? 0.722 -4.198 13.810 1.00 97.25 89 GLU A C 1
ATOM 678 O O . GLU A 1 89 ? 1.915 -3.917 13.832 1.00 97.25 89 GLU A O 1
ATOM 683 N N . PHE A 1 90 ? -0.139 -3.479 13.087 1.00 97.44 90 PHE A N 1
ATOM 684 C CA . PHE A 1 90 ? 0.293 -2.376 12.242 1.00 97.44 90 PHE A CA 1
ATOM 685 C C . PHE A 1 90 ? 0.508 -1.072 13.033 1.00 97.44 90 PHE A C 1
ATOM 687 O O . PHE A 1 90 ? -0.374 -0.684 13.803 1.00 97.44 90 PHE A O 1
ATOM 694 N N . PRO A 1 91 ? 1.604 -0.327 12.778 1.00 96.25 91 PRO A N 1
ATOM 695 C CA . PRO A 1 91 ? 2.734 -0.663 11.902 1.00 96.25 91 PRO A CA 1
ATOM 696 C C . PRO A 1 91 ? 3.743 -1.602 12.590 1.00 96.25 91 PRO A C 1
ATOM 698 O O . PRO A 1 91 ? 4.207 -1.306 13.686 1.00 96.25 91 PRO A O 1
ATOM 701 N N . CYS A 1 92 ? 4.127 -2.700 11.927 1.00 97.38 92 CYS A N 1
ATOM 702 C CA . CYS A 1 92 ? 5.125 -3.644 12.444 1.00 97.38 92 CYS A CA 1
ATOM 703 C C . CYS A 1 92 ? 6.510 -3.438 11.808 1.00 97.38 92 CYS A C 1
ATOM 705 O O . CYS A 1 92 ? 6.620 -2.956 10.676 1.00 97.38 92 CYS A O 1
ATOM 707 N N . ASP A 1 93 ? 7.566 -3.871 12.502 1.00 96.81 93 ASP A N 1
ATOM 708 C CA . ASP A 1 93 ? 8.964 -3.748 12.049 1.00 96.81 93 ASP A CA 1
ATOM 709 C C . ASP A 1 93 ? 9.210 -4.428 10.693 1.00 96.81 93 ASP A C 1
ATOM 711 O O . ASP A 1 93 ? 9.905 -3.902 9.821 1.00 96.81 93 ASP A O 1
ATOM 715 N N . ASP A 1 94 ? 8.566 -5.573 10.470 1.00 96.06 94 ASP A N 1
ATOM 716 C CA . ASP A 1 94 ? 8.576 -6.290 9.195 1.00 96.06 94 ASP A CA 1
ATOM 717 C C . ASP A 1 94 ? 8.030 -5.437 8.044 1.00 96.06 94 ASP A C 1
ATOM 719 O O . ASP A 1 94 ? 8.554 -5.464 6.935 1.00 96.06 94 ASP A O 1
ATOM 723 N N . PHE A 1 95 ? 6.958 -4.678 8.277 1.00 96.31 95 PHE A N 1
ATOM 724 C CA . PHE A 1 95 ? 6.416 -3.779 7.262 1.00 96.31 95 PHE A CA 1
ATOM 725 C C . PHE A 1 95 ? 7.367 -2.602 7.012 1.00 96.31 95 PHE A C 1
ATOM 727 O O . PHE A 1 95 ? 7.610 -2.247 5.855 1.00 96.31 95 PHE A O 1
ATOM 734 N N . MET A 1 96 ? 7.923 -2.028 8.083 1.00 96.19 96 MET A N 1
ATOM 735 C CA . MET A 1 96 ? 8.816 -0.868 8.015 1.00 96.19 96 MET A CA 1
ATOM 736 C C . MET A 1 96 ? 10.169 -1.187 7.366 1.00 96.19 96 MET A C 1
ATOM 738 O O . MET A 1 96 ? 10.768 -0.318 6.740 1.00 96.19 96 MET A O 1
ATOM 742 N N . SER A 1 97 ? 10.632 -2.434 7.454 1.00 94.75 97 SER A N 1
ATOM 743 C CA . SER A 1 97 ? 11.879 -2.898 6.829 1.00 94.75 97 SER A CA 1
ATOM 744 C C . SER A 1 97 ? 11.731 -3.329 5.363 1.00 94.75 97 SER A C 1
ATOM 746 O O . SER A 1 97 ? 12.735 -3.519 4.680 1.00 94.75 97 SER A O 1
ATOM 748 N N . ARG A 1 98 ? 10.501 -3.478 4.848 1.00 91.56 98 ARG A N 1
ATOM 749 C CA . ARG A 1 98 ? 10.228 -3.963 3.482 1.00 91.56 98 ARG A CA 1
ATOM 750 C C . ARG A 1 98 ? 9.935 -2.821 2.512 1.00 91.56 98 ARG A C 1
ATOM 752 O O . ARG A 1 98 ? 8.774 -2.453 2.304 1.00 91.56 98 ARG A O 1
ATOM 759 N N . TYR A 1 99 ? 10.973 -2.324 1.860 1.00 89.88 99 TYR A N 1
ATOM 760 C CA . TYR A 1 99 ? 10.910 -1.317 0.799 1.00 89.88 99 TYR A CA 1
ATOM 761 C C . TYR A 1 99 ? 11.849 -1.696 -0.352 1.00 89.88 99 TYR A C 1
ATOM 763 O O . TYR A 1 99 ? 12.733 -2.539 -0.188 1.00 89.88 99 TYR A O 1
ATOM 771 N N . ASP A 1 100 ? 11.632 -1.104 -1.525 1.00 86.81 100 ASP A N 1
ATOM 772 C CA . ASP A 1 100 ? 12.600 -1.198 -2.615 1.00 86.81 100 ASP A CA 1
ATOM 773 C C . ASP A 1 100 ? 13.830 -0.350 -2.241 1.00 86.81 100 ASP A C 1
ATOM 775 O O . ASP A 1 100 ? 13.667 0.836 -1.947 1.00 86.81 100 ASP A O 1
ATOM 779 N N . PRO A 1 101 ? 15.057 -0.904 -2.233 1.00 88.88 101 PRO A N 1
ATOM 780 C CA . PRO A 1 101 ? 16.260 -0.136 -1.914 1.00 88.88 101 PRO A CA 1
ATOM 781 C C . PRO A 1 101 ? 16.464 1.114 -2.783 1.00 88.88 101 PRO A C 1
ATOM 783 O O . PRO A 1 101 ? 17.137 2.042 -2.343 1.00 88.88 101 PRO A O 1
ATOM 786 N N . SER A 1 102 ? 15.900 1.151 -3.995 1.00 89.94 102 SER A N 1
ATOM 787 C CA . SER A 1 102 ? 15.945 2.323 -4.878 1.00 89.94 102 SER A CA 1
ATOM 788 C C . SER A 1 102 ? 14.981 3.446 -4.479 1.00 89.94 102 SER A C 1
ATOM 790 O O . SER A 1 102 ? 15.194 4.585 -4.884 1.00 89.94 102 SER A O 1
ATOM 792 N N . GLU A 1 103 ? 13.958 3.146 -3.671 1.00 86.56 103 GLU A N 1
ATOM 793 C CA . GLU A 1 103 ? 12.974 4.110 -3.150 1.00 86.56 103 GLU A CA 1
ATOM 794 C C . GLU A 1 103 ? 13.266 4.551 -1.706 1.00 86.56 103 GLU A C 1
ATOM 796 O O . GLU A 1 103 ? 12.624 5.472 -1.206 1.00 86.56 103 GLU A O 1
ATOM 801 N N . GLY A 1 104 ? 14.202 3.879 -1.029 1.00 91.25 104 GLY A N 1
ATOM 802 C CA . GLY A 1 104 ? 14.613 4.200 0.335 1.00 91.25 104 GLY A CA 1
ATOM 803 C C . GLY A 1 104 ? 13.574 3.879 1.428 1.00 91.25 104 GLY A C 1
ATOM 804 O O . GLY A 1 104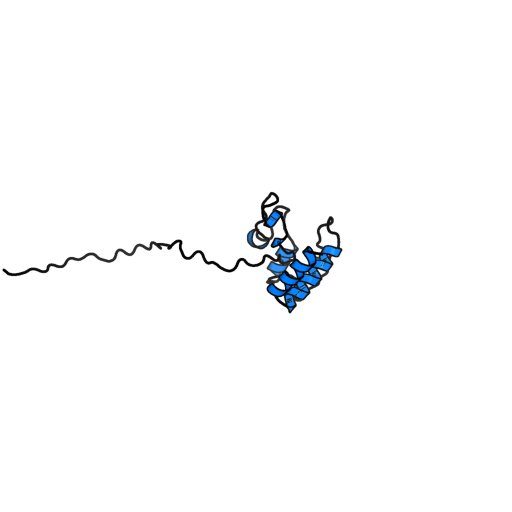 ? 12.425 3.510 1.153 1.00 91.25 104 GLY A O 1
ATOM 805 N N . PRO A 1 105 ? 13.970 3.968 2.713 1.00 92.44 105 PRO A N 1
ATOM 806 C CA . PRO A 1 105 ? 13.088 3.692 3.851 1.00 92.44 105 PRO A CA 1
ATOM 807 C C . PRO A 1 105 ? 11.918 4.684 3.986 1.00 92.44 105 PRO A C 1
ATOM 809 O O . PRO A 1 105 ? 10.895 4.354 4.590 1.00 92.44 105 PRO A O 1
ATOM 812 N N . GLU A 1 106 ? 12.024 5.884 3.414 1.00 93.56 106 GLU A N 1
ATOM 813 C CA . GLU A 1 106 ? 10.961 6.891 3.363 1.00 93.56 106 GLU A CA 1
ATOM 814 C C . GLU A 1 106 ? 9.686 6.363 2.695 1.00 93.56 106 GLU A C 1
ATOM 816 O O . GLU A 1 106 ? 8.579 6.685 3.135 1.00 93.56 106 GLU A O 1
ATOM 821 N N . ASN A 1 107 ? 9.819 5.471 1.707 1.00 91.94 107 ASN A N 1
ATOM 822 C CA . ASN A 1 107 ? 8.688 4.813 1.066 1.00 91.94 107 ASN A CA 1
ATOM 823 C C . ASN A 1 107 ? 7.852 4.013 2.073 1.00 91.94 107 ASN A C 1
ATOM 825 O O . ASN A 1 107 ? 6.620 4.060 2.052 1.00 91.94 107 ASN A O 1
ATOM 829 N N . ALA A 1 108 ? 8.504 3.309 3.002 1.00 94.25 108 ALA A N 1
ATOM 830 C CA . ALA A 1 108 ? 7.802 2.542 4.022 1.00 94.25 108 ALA A CA 1
ATOM 831 C C . ALA A 1 108 ? 6.977 3.458 4.937 1.00 94.25 108 ALA A C 1
ATOM 833 O O . ALA A 1 108 ? 5.819 3.146 5.223 1.00 94.25 108 ALA A O 1
ATOM 834 N N . VAL A 1 109 ? 7.532 4.612 5.323 1.00 95.44 109 VAL A N 1
ATOM 835 C CA . VAL A 1 109 ? 6.840 5.632 6.129 1.00 95.44 109 VAL A CA 1
ATOM 836 C C . VAL A 1 109 ? 5.650 6.218 5.369 1.00 95.44 109 VAL A C 1
ATOM 838 O O . VAL A 1 109 ? 4.549 6.301 5.917 1.00 95.44 109 VAL A O 1
ATOM 841 N N . PHE A 1 110 ? 5.835 6.566 4.095 1.00 93.81 110 PHE A N 1
ATOM 842 C CA . PHE A 1 110 ? 4.770 7.100 3.248 1.00 93.81 110 PHE A CA 1
ATOM 843 C C . PHE A 1 110 ? 3.591 6.126 3.134 1.00 93.81 110 PHE A C 1
ATOM 845 O O . PHE A 1 110 ? 2.444 6.474 3.428 1.00 93.81 110 PHE A O 1
ATOM 852 N N . ARG A 1 111 ? 3.875 4.864 2.791 1.00 94.75 111 ARG A N 1
ATOM 853 C CA . ARG A 1 111 ? 2.854 3.812 2.724 1.00 94.75 111 ARG A CA 1
ATOM 854 C C . ARG A 1 111 ? 2.195 3.572 4.079 1.00 94.75 111 ARG A C 1
ATOM 856 O O . ARG A 1 111 ? 0.995 3.310 4.116 1.00 94.75 111 ARG A O 1
ATOM 863 N N . ALA A 1 112 ? 2.944 3.659 5.185 1.00 96.94 112 ALA A N 1
ATOM 864 C CA . ALA A 1 112 ? 2.378 3.525 6.525 1.00 96.94 112 ALA A CA 1
ATOM 865 C C . ALA A 1 112 ? 1.322 4.610 6.785 1.00 96.94 112 ALA A C 1
ATOM 867 O O . ALA A 1 112 ? 0.204 4.305 7.203 1.00 96.94 112 ALA A O 1
ATOM 868 N N . GLY A 1 113 ? 1.653 5.867 6.476 1.00 96.69 113 GLY A N 1
ATOM 869 C CA . GLY A 1 113 ? 0.731 6.994 6.602 1.00 96.69 113 GLY A CA 1
ATOM 870 C C . GLY A 1 113 ? -0.522 6.813 5.746 1.00 96.69 113 GLY A C 1
ATOM 871 O O . GLY A 1 113 ? -1.641 6.966 6.243 1.00 96.69 113 GLY A O 1
ATOM 872 N N . LEU A 1 114 ? -0.350 6.401 4.487 1.00 95.62 114 LEU A N 1
ATOM 873 C CA . LEU A 1 114 ? -1.470 6.178 3.575 1.00 95.62 114 LEU A CA 1
ATOM 874 C C . LEU A 1 114 ? -2.377 5.032 4.048 1.00 95.62 114 LEU A C 1
ATOM 876 O O . LEU A 1 114 ? -3.598 5.161 4.022 1.00 95.62 114 LEU A O 1
ATOM 880 N N . LEU A 1 115 ? -1.801 3.935 4.545 1.00 97.12 115 LEU A N 1
ATOM 881 C CA . LEU A 1 115 ? -2.548 2.807 5.107 1.00 97.12 115 LEU A CA 1
ATOM 882 C C . LEU A 1 115 ? -3.292 3.163 6.395 1.00 97.12 115 LEU A C 1
ATOM 884 O O . LEU A 1 115 ? -4.420 2.706 6.576 1.00 97.12 115 LEU A O 1
ATOM 888 N N . ALA A 1 116 ? -2.692 3.968 7.273 1.00 98.06 116 ALA A N 1
ATOM 889 C CA . ALA A 1 116 ? -3.351 4.453 8.483 1.00 98.06 116 ALA A CA 1
ATOM 890 C C . ALA A 1 116 ? -4.546 5.354 8.135 1.00 98.06 116 ALA A C 1
ATOM 892 O O . ALA A 1 116 ? -5.634 5.204 8.695 1.00 98.06 116 ALA A O 1
ATOM 893 N N . TYR A 1 117 ? -4.369 6.253 7.160 1.00 97.56 117 TYR A N 1
ATOM 894 C CA . TYR A 1 117 ? -5.453 7.089 6.653 1.00 97.56 117 TYR A CA 1
ATOM 895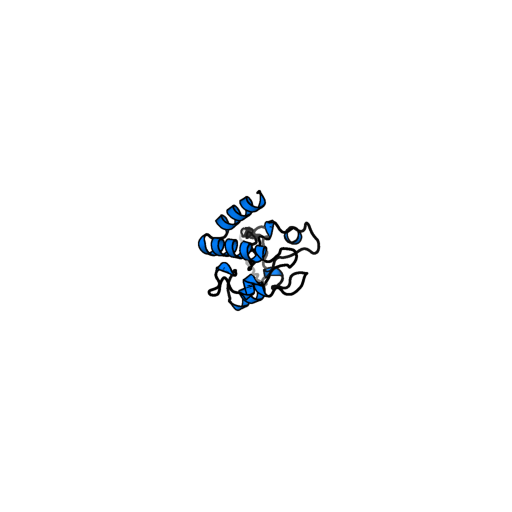 C C . TYR A 1 117 ? -6.563 6.236 6.026 1.00 97.56 117 TYR A C 1
ATOM 897 O O . TYR A 1 117 ? -7.736 6.412 6.357 1.00 97.56 117 TYR A O 1
ATOM 905 N N . ARG A 1 118 ? -6.190 5.245 5.208 1.00 96.12 118 ARG A N 1
ATOM 906 C CA . ARG A 1 118 ? -7.110 4.289 4.581 1.00 96.12 118 ARG A CA 1
ATOM 907 C C . ARG A 1 118 ? -7.924 3.498 5.586 1.00 96.12 118 ARG A C 1
ATOM 909 O O . ARG A 1 118 ? -9.139 3.417 5.442 1.00 96.12 118 ARG A O 1
ATOM 916 N N . ALA A 1 119 ? -7.286 2.974 6.627 1.00 96.75 119 ALA A N 1
ATOM 917 C CA . ALA A 1 119 ? -7.971 2.237 7.684 1.00 96.75 119 ALA A CA 1
ATOM 918 C C . ALA A 1 119 ? -9.036 3.090 8.393 1.00 96.75 119 ALA A C 1
ATOM 920 O O . ALA A 1 119 ? -10.081 2.580 8.787 1.00 96.75 119 ALA A O 1
ATOM 921 N N . LYS A 1 120 ? -8.792 4.400 8.527 1.00 97.94 120 LYS A N 1
ATOM 922 C CA . LYS A 1 120 ? -9.702 5.331 9.204 1.00 97.94 120 LYS A CA 1
ATOM 923 C C . LYS A 1 120 ? -10.789 5.911 8.296 1.00 97.94 120 LYS A C 1
ATOM 925 O O . LYS A 1 120 ? -11.884 6.208 8.770 1.00 97.94 120 LYS A O 1
ATOM 930 N N . HIS A 1 121 ? -10.483 6.139 7.022 1.00 96.50 121 HIS A N 1
ATOM 931 C CA . HIS A 1 121 ? -11.309 6.956 6.126 1.00 96.50 121 HIS A CA 1
ATOM 932 C C . HIS A 1 121 ? -11.828 6.221 4.886 1.00 96.50 121 HIS A C 1
ATOM 934 O O . HIS A 1 121 ? -12.686 6.767 4.192 1.00 96.50 121 HIS A O 1
ATOM 940 N N . GLY A 1 122 ? -11.357 5.000 4.633 1.00 93.38 122 GLY A N 1
ATOM 941 C CA . GLY A 1 122 ? -11.744 4.186 3.488 1.00 93.38 122 GLY A CA 1
ATOM 942 C C . GLY A 1 122 ? -11.045 4.576 2.186 1.00 93.38 122 GLY A C 1
ATOM 943 O O . GLY A 1 122 ? -10.275 5.538 2.108 1.00 93.38 122 GLY A O 1
ATOM 944 N N . ASP A 1 123 ? -11.321 3.796 1.145 1.00 91.38 123 ASP A N 1
ATOM 945 C CA . ASP A 1 123 ? -10.591 3.848 -0.125 1.00 91.38 123 ASP A CA 1
ATOM 946 C C . ASP A 1 123 ? -10.812 5.163 -0.883 1.00 91.38 123 ASP A C 1
ATOM 948 O O . ASP A 1 123 ? -9.851 5.751 -1.371 1.00 91.38 123 ASP A O 1
ATOM 952 N N . GLU A 1 124 ? -12.046 5.672 -0.928 1.00 91.19 124 GLU A N 1
ATOM 953 C CA . GLU A 1 124 ? -12.407 6.875 -1.692 1.00 91.19 124 GLU A CA 1
ATOM 954 C C . GLU A 1 124 ? -11.594 8.106 -1.264 1.00 91.19 124 GLU A C 1
ATOM 956 O O . GLU A 1 124 ? -10.903 8.716 -2.081 1.00 91.19 124 GLU A O 1
ATOM 961 N N . LYS A 1 125 ? -11.599 8.418 0.039 1.00 93.75 125 LYS A N 1
ATOM 962 C CA . LYS A 1 125 ? -10.835 9.547 0.592 1.00 93.75 125 LYS A CA 1
ATOM 963 C C . LYS A 1 125 ? -9.330 9.352 0.443 1.00 93.75 125 LYS A C 1
ATOM 965 O O . LYS A 1 125 ? -8.592 10.314 0.246 1.00 93.75 125 LYS A O 1
ATOM 970 N N . THR A 1 126 ? -8.865 8.110 0.537 1.00 93.88 126 THR A N 1
ATOM 971 C CA . THR A 1 126 ? -7.440 7.788 0.406 1.00 93.88 126 THR A CA 1
ATOM 972 C C . THR A 1 126 ? -6.950 8.014 -1.019 1.00 93.88 126 THR A C 1
ATOM 974 O O . THR A 1 126 ? -5.856 8.535 -1.209 1.00 93.88 126 THR A O 1
ATOM 977 N N . LEU A 1 127 ? -7.756 7.678 -2.029 1.00 90.50 127 LEU A N 1
ATOM 978 C CA . LEU A 1 127 ? -7.419 7.942 -3.432 1.00 90.50 127 LEU A CA 1
ATOM 979 C C . LEU A 1 127 ? -7.408 9.425 -3.734 1.00 90.50 127 LEU A C 1
ATOM 981 O O . LEU A 1 127 ? -6.536 9.886 -4.459 1.00 90.50 127 LEU A O 1
ATOM 985 N N . GLU A 1 128 ? -8.372 10.171 -3.196 1.00 91.94 128 GLU A N 1
ATOM 986 C CA . GLU A 1 128 ? -8.391 11.621 -3.345 1.00 91.94 128 GLU A CA 1
ATOM 987 C C . GLU A 1 128 ? -7.109 12.244 -2.782 1.00 91.94 128 GLU A C 1
ATOM 989 O O . GLU A 1 128 ? -6.471 13.045 -3.463 1.00 91.94 128 GLU A O 1
ATOM 994 N N . LEU A 1 129 ? -6.686 11.820 -1.587 1.00 92.25 129 LEU 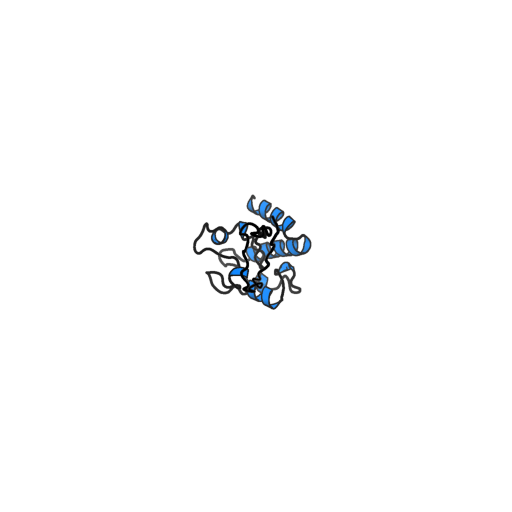A N 1
ATOM 995 C CA . LEU A 1 129 ? -5.422 12.252 -0.995 1.00 92.25 129 LEU A CA 1
ATOM 996 C C . LEU A 1 129 ? -4.223 11.852 -1.865 1.00 92.25 129 LEU A C 1
ATOM 998 O O . LEU A 1 129 ? -3.386 12.695 -2.174 1.00 92.25 129 LEU A O 1
ATOM 1002 N N . ALA A 1 130 ? -4.159 10.596 -2.307 1.00 90.50 130 ALA A N 1
ATOM 1003 C CA . ALA A 1 130 ? -3.060 10.112 -3.137 1.00 90.50 130 ALA A CA 1
ATOM 1004 C C . ALA A 1 130 ? -2.958 10.854 -4.480 1.00 90.50 130 ALA A C 1
ATOM 1006 O O . ALA A 1 130 ? -1.858 11.091 -4.960 1.00 90.50 130 ALA A O 1
ATOM 1007 N N . ARG A 1 131 ? -4.088 11.239 -5.092 1.00 89.88 131 ARG A N 1
ATOM 1008 C CA . ARG A 1 131 ? -4.104 12.041 -6.331 1.00 89.88 131 ARG A CA 1
ATOM 1009 C C . ARG A 1 131 ? -3.534 13.435 -6.128 1.00 89.88 131 ARG A C 1
ATOM 1011 O O . ARG A 1 131 ? -2.884 13.937 -7.031 1.00 89.88 131 ARG A O 1
ATOM 1018 N N . ARG A 1 132 ? -3.806 14.056 -4.978 1.00 90.88 132 ARG A N 1
ATOM 1019 C CA . ARG A 1 132 ? -3.262 15.381 -4.652 1.00 90.88 132 ARG A CA 1
ATOM 1020 C C . ARG A 1 132 ? -1.748 15.312 -4.479 1.00 90.88 132 ARG A C 1
ATOM 1022 O O . ARG A 1 132 ? -1.058 16.126 -5.063 1.0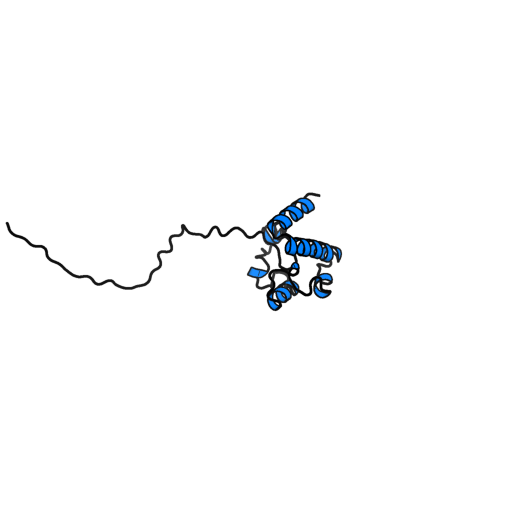0 90.88 132 ARG A O 1
ATOM 1029 N N . ILE A 1 133 ? -1.257 14.296 -3.765 1.00 89.31 133 ILE A N 1
ATOM 1030 C CA . ILE A 1 133 ? 0.182 14.086 -3.537 1.00 89.31 133 ILE A CA 1
ATOM 1031 C C . ILE A 1 133 ? 0.941 13.883 -4.856 1.00 89.31 133 ILE A C 1
ATOM 1033 O O . ILE A 1 133 ? 2.009 14.444 -5.027 1.00 89.31 133 ILE A O 1
ATOM 1037 N N . GLU A 1 134 ? 0.391 13.116 -5.800 1.00 82.81 134 GLU A N 1
ATOM 1038 C CA . GLU A 1 134 ? 1.033 12.871 -7.106 1.00 82.81 134 GLU A CA 1
ATOM 1039 C C . GLU A 1 134 ? 1.110 14.130 -7.999 1.00 82.81 134 GLU A C 1
ATOM 1041 O O . GLU A 1 134 ? 1.837 14.151 -8.988 1.00 82.81 134 GLU A O 1
ATOM 1046 N N . GLN A 1 135 ? 0.320 15.167 -7.701 1.00 81.12 135 GLN A N 1
ATOM 1047 C CA . GLN A 1 135 ? 0.247 16.408 -8.482 1.00 81.12 135 GLN A CA 1
ATOM 1048 C C . GLN A 1 135 ? 1.118 17.541 -7.918 1.00 81.12 135 GLN A C 1
ATOM 1050 O O . GLN A 1 135 ? 1.168 18.610 -8.532 1.00 81.12 135 GLN A O 1
AT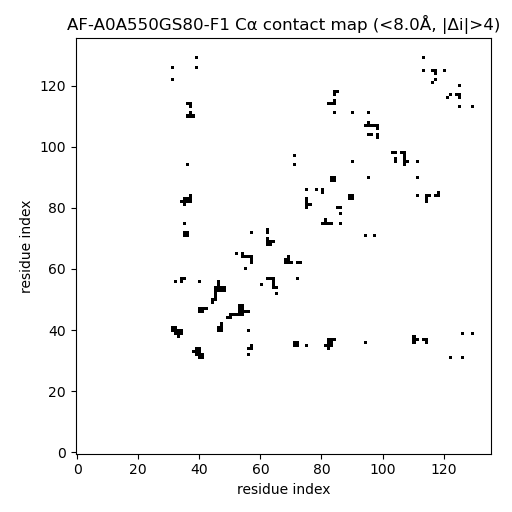OM 1055 N N . GLU A 1 136 ? 1.759 17.324 -6.768 1.00 72.50 136 GLU A N 1
ATOM 1056 C CA . GLU A 1 136 ? 2.672 18.264 -6.101 1.00 72.50 136 GLU A CA 1
ATOM 1057 C C . GLU A 1 136 ? 4.136 17.967 -6.451 1.00 72.50 136 GLU A C 1
ATOM 1059 O O . GLU A 1 136 ? 4.880 18.951 -6.677 1.00 72.50 136 GLU A O 1
#

Secondary structure (DSSP, 8-state):
---------------------TT----------B-TTS-BGGG-TTTTTSSSSPP--TTTTTT--TT---HHHHHHHHHT-SSGGGSTTPSPHHHHH-S-TTTHHHHHHHHHHHHHHHHHHHHHHHHHHHHHHTT-

Mean predicted aligned error: 11.58 Å

Foldseek 3Di:
DDDDDDDDDDDDDDDDDDPPPPPPPPPPDPPQDAALLQDRCVPPCLCVVVDPPRFVGCVVCVCQTPVGHHPLNVVCVVQVHPHLLPRPCPPPPVLQPDDDVVVDSVVSVVSSVLSVCCNVPNDPVSVVVVVVVVVD

Sequence (136 aa):
MVFPSLSAGGKPDVFTGFIIDVAHVNFRMRIPEFSPCGMVCDYCGWFKGEKMPLCRGCRATECKPFWGTCETCLCAKRHGVEHCGVCSEFPCDDFMSRYDPSEGPENAVFRAGLLAYRAKHGDEKTLELARRIEQE

Radius of gyration: 25.29 Å; Cα contacts (8 Å, |Δi|>4): 124; chains: 1; bounding box: 84×54×57 Å

pLDDT: mean 79.73, std 22.9, range [32.31, 98.06]

Solvent-accessible surface area (backbone atoms only — not comparable to full-atom values): 8608 Å² total; per-residue (Å²): 137,83,86,80,91,81,88,81,91,78,80,88,81,89,71,93,71,86,80,75,69,90,82,69,76,75,83,66,72,83,70,80,48,60,44,40,74,41,48,61,39,87,76,33,44,33,54,73,58,77,36,86,76,69,44,77,51,55,76,78,39,74,24,43,51,99,93,44,78,39,65,67,46,48,49,26,59,75,72,72,35,87,28,46,46,72,38,94,66,54,90,38,70,73,57,55,71,60,52,58,82,92,63,36,65,64,48,24,55,53,23,48,53,48,20,49,48,26,61,74,61,36,67,69,58,40,50,55,52,52,55,53,61,76,74,110